Protein AF-A0A1I1WVJ9-F1 (afdb_monomer)

InterPro domains:
  IPR036291 NAD(P)-binding domain superfamily [SSF51735] (2-50)

pLDDT: mean 80.41, std 15.15, range [36.94, 97.38]

Structure (mmCIF, N/CA/C/O backbone):
data_AF-A0A1I1WVJ9-F1
#
_entry.id   AF-A0A1I1WVJ9-F1
#
loop_
_atom_site.group_PDB
_atom_site.id
_atom_site.type_symbol
_atom_site.label_atom_id
_atom_site.label_alt_id
_atom_site.label_comp_id
_atom_site.label_asym_id
_atom_site.label_entity_id
_atom_site.label_seq_id
_atom_site.pdbx_PDB_ins_code
_atom_site.Cartn_x
_atom_site.Cartn_y
_atom_site.Cartn_z
_atom_site.occupancy
_atom_site.B_iso_or_equiv
_atom_site.auth_seq_id
_atom_site.auth_comp_id
_atom_site.auth_asym_id
_atom_site.auth_atom_id
_atom_site.pdbx_PDB_model_num
ATOM 1 N N . MET A 1 1 ? -8.487 -15.669 14.755 1.00 55.91 1 MET A N 1
ATOM 2 C CA . MET A 1 1 ? -7.367 -14.706 14.703 1.00 55.91 1 MET A CA 1
ATOM 3 C C . MET A 1 1 ? -7.972 -13.340 14.445 1.00 55.91 1 MET A C 1
ATOM 5 O O . MET A 1 1 ? -8.755 -13.241 13.510 1.00 55.91 1 MET A O 1
ATOM 9 N N . ASN A 1 2 ? -7.702 -12.341 15.288 1.00 84.62 2 ASN A N 1
ATOM 10 C CA . ASN A 1 2 ? -8.120 -10.968 15.001 1.00 84.62 2 ASN A CA 1
ATOM 11 C C . ASN A 1 2 ? -7.131 -10.388 13.983 1.00 84.62 2 ASN A C 1
ATOM 13 O O . ASN A 1 2 ? -5.928 -10.434 14.230 1.00 84.62 2 ASN A O 1
ATOM 17 N N . LEU A 1 3 ? -7.618 -9.932 12.830 1.00 92.81 3 LEU A N 1
ATOM 18 C CA . LEU A 1 3 ? -6.769 -9.272 11.838 1.00 92.81 3 LEU A CA 1
ATOM 19 C C . LEU A 1 3 ? -6.362 -7.883 12.365 1.00 92.81 3 LEU A C 1
ATOM 21 O O . LEU A 1 3 ? -7.174 -7.244 13.039 1.00 92.81 3 LEU A O 1
ATOM 25 N N . PRO A 1 4 ? -5.133 -7.410 12.098 1.00 95.31 4 PRO A N 1
ATOM 26 C CA . PRO A 1 4 ? -4.586 -6.231 12.771 1.00 95.31 4 PRO A CA 1
ATOM 27 C C . PRO A 1 4 ? -5.330 -4.930 12.439 1.00 95.31 4 PRO A C 1
ATOM 29 O O . PRO A 1 4 ? -5.372 -4.031 13.270 1.00 95.31 4 PRO A O 1
ATOM 32 N N . LEU A 1 5 ? -5.974 -4.847 11.271 1.00 96.75 5 LEU A N 1
ATOM 33 C CA . LEU A 1 5 ? -6.795 -3.705 10.859 1.00 96.75 5 LEU A CA 1
ATOM 34 C C . LEU A 1 5 ? -8.300 -3.999 10.909 1.00 96.75 5 LEU A C 1
ATOM 36 O O . LEU A 1 5 ? -9.096 -3.254 10.336 1.00 96.75 5 LEU A O 1
ATOM 40 N N . ALA A 1 6 ? -8.725 -5.055 11.608 1.00 96.25 6 ALA A N 1
ATOM 41 C CA . ALA A 1 6 ? -10.145 -5.326 11.803 1.00 96.25 6 ALA A CA 1
ATOM 42 C C . ALA A 1 6 ? -10.859 -4.098 12.403 1.00 96.25 6 ALA A C 1
ATOM 44 O O . ALA A 1 6 ? -10.374 -3.475 13.347 1.00 96.25 6 ALA A O 1
ATOM 45 N N . GLY A 1 7 ? -12.004 -3.730 11.821 1.00 95.75 7 GLY A N 1
ATOM 46 C CA . GLY A 1 7 ? -12.793 -2.563 12.239 1.00 95.75 7 GLY A CA 1
ATOM 47 C C . GLY A 1 7 ? -12.275 -1.207 11.745 1.00 95.75 7 GLY A C 1
ATOM 48 O O . GLY A 1 7 ? -12.947 -0.201 11.964 1.00 95.75 7 GLY A O 1
ATOM 49 N N . HIS A 1 8 ? -11.134 -1.159 11.051 1.00 96.88 8 HIS A N 1
ATOM 50 C CA . HIS A 1 8 ? -10.612 0.075 10.465 1.00 96.88 8 HIS A CA 1
ATOM 51 C C . HIS A 1 8 ? -11.172 0.298 9.060 1.00 96.88 8 HIS A C 1
ATOM 53 O O . HIS A 1 8 ? -11.454 -0.651 8.325 1.00 96.88 8 HIS A O 1
ATOM 59 N N . VAL A 1 9 ? -11.311 1.567 8.676 1.00 97.38 9 VAL A N 1
ATOM 60 C CA . VAL A 1 9 ? -11.728 1.978 7.331 1.00 97.38 9 VAL A CA 1
ATOM 61 C C . VAL A 1 9 ? -10.569 2.693 6.648 1.00 97.38 9 VAL A C 1
ATOM 63 O O . VAL A 1 9 ? -9.980 3.600 7.231 1.00 97.38 9 VAL A O 1
ATOM 66 N N . ALA A 1 10 ? -10.271 2.316 5.406 1.00 96.69 10 ALA A N 1
ATOM 67 C CA . ALA A 1 10 ? -9.263 2.971 4.580 1.00 96.69 10 ALA A CA 1
ATOM 68 C C . ALA A 1 10 ? -9.855 3.443 3.248 1.00 96.69 10 ALA A C 1
ATOM 70 O O . ALA A 1 10 ? -10.667 2.750 2.635 1.00 96.69 10 ALA A O 1
ATOM 71 N N . PHE A 1 11 ? -9.421 4.615 2.781 1.00 96.12 11 PHE A N 1
ATOM 72 C CA . PHE A 1 11 ? -9.784 5.161 1.475 1.00 96.12 11 PHE A CA 1
ATOM 73 C C . PHE A 1 11 ? -8.532 5.292 0.605 1.00 96.12 11 PHE A C 1
ATOM 75 O O . PHE A 1 11 ? -7.597 6.003 0.967 1.00 96.12 11 PHE A O 1
ATOM 82 N N . VAL A 1 12 ? -8.510 4.619 -0.545 1.00 93.56 12 VAL A N 1
ATOM 83 C CA . VAL A 1 12 ? -7.355 4.581 -1.449 1.00 93.56 12 VAL A CA 1
ATOM 84 C C . VAL A 1 12 ? -7.692 5.276 -2.764 1.00 93.56 12 VAL A C 1
ATOM 86 O O . VAL A 1 12 ? -8.482 4.790 -3.579 1.00 93.56 12 VAL A O 1
ATOM 89 N N . ALA A 1 13 ? -7.066 6.428 -2.993 1.00 90.62 13 ALA A N 1
ATOM 90 C CA . ALA A 1 13 ? -7.159 7.126 -4.267 1.00 90.62 13 ALA A CA 1
ATOM 91 C C . ALA A 1 13 ? -6.286 6.462 -5.340 1.00 90.62 13 ALA A C 1
ATOM 93 O O . ALA A 1 13 ? -5.171 6.023 -5.067 1.00 90.62 13 ALA A O 1
ATOM 94 N N . GLY A 1 14 ? -6.788 6.400 -6.578 1.00 85.50 14 GLY A N 1
ATOM 95 C CA . GLY A 1 14 ? -6.037 5.847 -7.708 1.00 85.50 14 GLY A CA 1
ATOM 96 C C . GLY A 1 14 ? -5.770 4.345 -7.596 1.00 85.50 14 GLY A C 1
ATOM 97 O O . GLY A 1 14 ? -4.777 3.859 -8.132 1.00 85.50 14 GLY A O 1
ATOM 98 N N . GLY A 1 15 ? -6.629 3.597 -6.904 1.00 82.88 15 GLY A N 1
ATOM 99 C CA . GLY A 1 15 ? -6.346 2.205 -6.575 1.00 82.88 15 GLY A CA 1
ATOM 100 C C . GLY A 1 15 ? -6.705 1.186 -7.650 1.00 82.88 15 GLY A C 1
ATOM 101 O O . GLY A 1 15 ? -6.704 0.009 -7.339 1.00 82.88 15 GLY A O 1
ATOM 102 N N . THR A 1 16 ? -6.983 1.578 -8.897 1.00 79.50 16 THR A N 1
ATOM 103 C CA . THR A 1 16 ? -7.273 0.629 -9.997 1.00 79.50 16 THR A CA 1
ATOM 104 C C . THR A 1 16 ? -6.038 -0.147 -10.472 1.00 79.50 16 THR A C 1
ATOM 106 O O . THR A 1 16 ? -6.157 -1.195 -11.097 1.00 79.50 16 THR A O 1
ATOM 109 N N . ARG A 1 17 ? -4.826 0.368 -10.220 1.00 77.75 17 ARG A N 1
ATOM 110 C CA . ARG A 1 17 ? -3.564 -0.204 -10.721 1.00 77.75 17 ARG A CA 1
ATOM 111 C C . ARG A 1 17 ? -2.360 0.211 -9.879 1.00 77.75 17 ARG A C 1
ATOM 113 O O . ARG A 1 17 ? -2.476 1.068 -9.003 1.00 77.75 17 ARG A O 1
ATOM 120 N N . GLY A 1 18 ? -1.195 -0.353 -10.209 1.00 83.00 18 GLY A N 1
ATOM 121 C CA . GLY A 1 18 ? 0.096 0.034 -9.631 1.00 83.00 18 GLY A CA 1
ATOM 122 C C . GLY A 1 18 ? 0.078 0.033 -8.102 1.00 83.00 18 GLY A C 1
ATOM 123 O O . GLY A 1 18 ? -0.655 -0.751 -7.497 1.00 83.00 18 GLY A O 1
ATOM 124 N N . GLY A 1 19 ? 0.849 0.935 -7.487 1.00 83.69 19 GLY A N 1
ATOM 125 C CA . GLY A 1 19 ? 0.963 1.053 -6.027 1.00 83.69 19 GLY A CA 1
ATOM 126 C C . GLY A 1 19 ? -0.382 1.189 -5.307 1.00 83.69 19 GLY A C 1
ATOM 127 O O . GLY A 1 19 ? -0.609 0.493 -4.325 1.00 83.69 19 GLY A O 1
ATOM 128 N N . GLY A 1 20 ? -1.320 1.986 -5.835 1.00 88.19 20 GLY A N 1
ATOM 129 C CA . GLY A 1 20 ? -2.647 2.155 -5.229 1.00 88.19 20 GLY A CA 1
ATOM 130 C C . GLY A 1 20 ? -3.430 0.841 -5.124 1.00 88.19 20 GLY A C 1
ATOM 131 O O . GLY A 1 20 ? -4.025 0.555 -4.088 1.00 88.19 20 GLY A O 1
ATOM 132 N N . ARG A 1 21 ? -3.383 -0.002 -6.164 1.00 87.88 21 ARG A N 1
ATOM 133 C CA . ARG A 1 21 ? -3.998 -1.341 -6.135 1.00 87.88 21 ARG A CA 1
ATOM 134 C C . ARG A 1 21 ? -3.350 -2.240 -5.086 1.00 87.88 21 ARG A C 1
ATOM 136 O O . ARG A 1 21 ? -4.052 -2.930 -4.351 1.00 87.88 21 ARG A O 1
ATOM 143 N N . GLY A 1 22 ? -2.021 -2.219 -5.008 1.00 88.62 22 GLY A N 1
ATOM 144 C CA . GLY A 1 22 ? -1.269 -2.987 -4.016 1.00 88.62 22 GLY A CA 1
ATOM 145 C C . GLY A 1 22 ? -1.597 -2.583 -2.579 1.00 88.62 22 GLY A C 1
ATOM 146 O O . GLY A 1 22 ? -1.894 -3.444 -1.757 1.00 88.62 22 GLY A O 1
ATOM 147 N N . ILE A 1 23 ? -1.659 -1.277 -2.309 1.00 92.88 23 ILE A N 1
ATOM 148 C CA . ILE A 1 23 ? -2.060 -0.717 -1.012 1.00 92.88 23 ILE A CA 1
ATOM 149 C C . ILE A 1 23 ? -3.475 -1.157 -0.634 1.00 92.88 23 ILE A C 1
ATOM 151 O O . ILE A 1 23 ? -3.678 -1.685 0.456 1.00 92.88 23 ILE A O 1
ATOM 155 N N . ALA A 1 24 ? -4.446 -0.995 -1.539 1.00 91.50 24 ALA A N 1
ATOM 156 C CA . ALA A 1 24 ? -5.827 -1.404 -1.285 1.00 91.50 24 ALA A CA 1
ATOM 157 C C . ALA A 1 24 ? -5.939 -2.905 -0.966 1.00 91.50 24 ALA A C 1
ATOM 159 O O . ALA A 1 24 ? -6.656 -3.292 -0.043 1.00 91.50 24 ALA A O 1
ATOM 160 N N . THR A 1 25 ? -5.191 -3.735 -1.697 1.00 90.75 25 THR A N 1
ATOM 161 C CA . THR A 1 25 ? -5.190 -5.192 -1.515 1.00 90.75 25 THR A CA 1
ATOM 162 C C . THR A 1 25 ? -4.620 -5.591 -0.154 1.00 90.75 25 THR A C 1
ATOM 164 O O . THR A 1 25 ? -5.247 -6.362 0.568 1.00 90.75 25 THR A O 1
ATOM 167 N N . GLU A 1 26 ? -3.450 -5.069 0.223 1.00 94.50 26 GLU A N 1
ATOM 168 C CA . GLU A 1 26 ? -2.795 -5.454 1.481 1.00 94.50 26 GLU A CA 1
ATOM 169 C C . GLU A 1 26 ? -3.541 -4.909 2.710 1.00 94.50 26 GLU A C 1
ATOM 171 O O . GLU A 1 26 ? -3.674 -5.625 3.701 1.00 94.50 26 GLU A O 1
ATOM 176 N N . LEU A 1 27 ? -4.124 -3.705 2.637 1.00 94.94 27 LEU A N 1
ATOM 177 C CA . LEU A 1 27 ? -5.004 -3.182 3.693 1.00 94.94 27 LEU A CA 1
ATOM 178 C C . LEU A 1 27 ? -6.229 -4.083 3.915 1.00 94.94 27 LEU A C 1
ATOM 180 O O . LEU A 1 27 ? -6.580 -4.381 5.058 1.00 94.94 27 LEU A O 1
ATOM 184 N N . GLY A 1 28 ? -6.857 -4.551 2.830 1.00 92.56 28 GLY A N 1
ATOM 185 C CA . GLY A 1 28 ? -7.972 -5.496 2.899 1.00 92.56 28 GLY A CA 1
ATOM 186 C C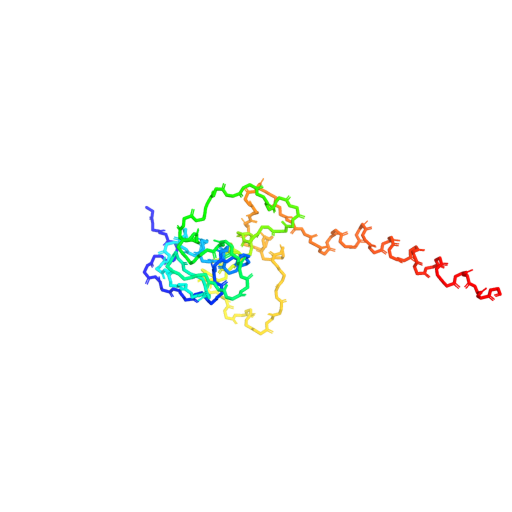 . GLY A 1 28 ? -7.550 -6.852 3.469 1.00 92.56 28 GLY A C 1
ATOM 187 O O . GLY A 1 28 ? -8.226 -7.390 4.345 1.00 92.56 28 GLY A O 1
ATOM 188 N N . ALA A 1 29 ? -6.393 -7.374 3.048 1.00 92.25 29 ALA A N 1
ATOM 189 C CA . ALA A 1 29 ? -5.823 -8.612 3.587 1.00 92.25 29 ALA A CA 1
ATOM 190 C C . ALA A 1 29 ? -5.508 -8.508 5.092 1.00 92.25 29 ALA A C 1
ATOM 192 O O . ALA A 1 29 ? -5.671 -9.478 5.832 1.00 92.25 29 ALA A O 1
ATOM 193 N N . ALA A 1 30 ? -5.121 -7.320 5.558 1.00 94.81 30 ALA A N 1
ATOM 194 C CA . ALA A 1 30 ? -4.913 -7.001 6.966 1.00 94.81 30 ALA A CA 1
ATOM 195 C C . ALA A 1 30 ? -6.219 -6.748 7.750 1.00 94.81 30 ALA A C 1
ATOM 197 O O . ALA A 1 30 ? -6.160 -6.506 8.955 1.00 94.81 30 ALA A O 1
ATOM 198 N N . GLY A 1 31 ? -7.390 -6.838 7.108 1.00 94.69 31 GLY A N 1
ATOM 199 C CA . GLY A 1 31 ? -8.709 -6.807 7.747 1.00 94.69 31 GLY A CA 1
ATOM 200 C C . GLY A 1 31 ? -9.445 -5.467 7.709 1.00 94.69 31 GLY A C 1
ATOM 201 O O . GLY A 1 31 ? -10.514 -5.363 8.312 1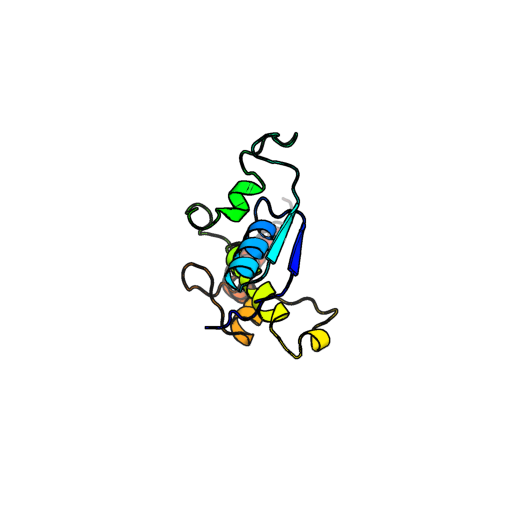.00 94.69 31 GLY A O 1
ATOM 202 N N . ALA A 1 32 ? -8.913 -4.455 7.019 1.00 96.38 32 ALA A N 1
ATOM 203 C CA . ALA A 1 32 ? -9.589 -3.169 6.881 1.00 96.38 32 ALA A CA 1
ATOM 204 C C . ALA A 1 32 ? -10.799 -3.257 5.932 1.00 96.38 32 ALA A C 1
ATOM 206 O O . ALA A 1 32 ? -10.791 -3.987 4.941 1.00 96.38 32 ALA A O 1
ATOM 207 N N . THR A 1 33 ? -11.821 -2.436 6.180 1.00 96.25 33 THR A N 1
ATOM 208 C CA . THR A 1 33 ? -12.831 -2.097 5.167 1.00 96.25 33 THR A CA 1
ATOM 209 C C . THR A 1 33 ? -12.239 -1.055 4.225 1.00 96.25 33 THR A C 1
ATOM 211 O O . THR A 1 33 ? -11.930 0.059 4.647 1.00 96.25 33 THR A O 1
ATOM 214 N N . VAL A 1 34 ? -12.070 -1.402 2.951 1.00 93.88 34 VAL A N 1
ATOM 215 C CA . VAL A 1 34 ? -11.366 -0.551 1.982 1.00 93.88 34 VAL A CA 1
ATOM 216 C C . VAL A 1 34 ? -12.332 0.018 0.948 1.00 93.88 34 VAL A C 1
ATOM 218 O O . VAL A 1 34 ? -13.058 -0.718 0.285 1.00 93.88 34 VAL A O 1
ATOM 221 N N . TYR A 1 35 ? -12.286 1.336 0.770 1.00 93.69 35 TYR A N 1
ATOM 222 C CA . TYR A 1 35 ? -12.914 2.051 -0.336 1.00 93.69 35 TYR A CA 1
ATOM 223 C C . TYR A 1 35 ? -11.841 2.508 -1.314 1.00 93.69 35 TYR A C 1
ATOM 225 O O . TYR A 1 35 ? -10.794 3.014 -0.910 1.00 93.69 35 TYR A O 1
ATOM 233 N N . VAL A 1 36 ? -12.102 2.363 -2.608 1.00 89.56 36 VAL A N 1
ATOM 234 C CA . VAL A 1 36 ? -11.141 2.717 -3.651 1.00 89.56 36 VAL A CA 1
ATOM 235 C C . VAL A 1 36 ? -11.815 3.634 -4.662 1.00 89.56 36 VAL A C 1
ATOM 237 O O . VAL A 1 36 ? -12.982 3.443 -4.997 1.00 89.56 36 VAL A O 1
ATOM 240 N N . THR A 1 37 ? -11.081 4.620 -5.171 1.00 86.69 37 THR A N 1
ATOM 241 C CA . THR A 1 37 ? -11.531 5.450 -6.297 1.00 86.69 37 THR A CA 1
ATOM 242 C C . THR A 1 37 ? -10.580 5.358 -7.487 1.00 86.69 37 THR A C 1
ATOM 244 O O . THR A 1 37 ? -9.376 5.115 -7.345 1.00 86.69 37 THR A O 1
ATOM 247 N N . GLY A 1 38 ? -11.133 5.552 -8.681 1.00 83.31 38 GLY A N 1
ATOM 248 C CA . GLY A 1 38 ? -10.448 5.449 -9.959 1.00 83.31 38 GLY A CA 1
ATOM 249 C C . GLY 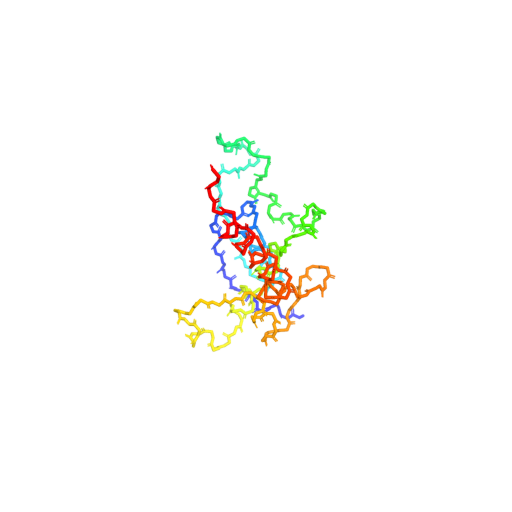A 1 38 ? -11.249 6.088 -11.088 1.00 83.31 38 GLY A C 1
ATOM 250 O O . GLY A 1 38 ? -12.350 6.585 -10.884 1.00 83.31 38 GLY A O 1
ATOM 251 N N . ARG A 1 39 ? -10.676 6.074 -12.295 1.00 80.75 39 ARG A N 1
ATOM 252 C CA . ARG A 1 39 ? -11.308 6.621 -13.513 1.00 80.75 39 ARG A CA 1
ATOM 253 C C . ARG A 1 39 ? -11.928 5.557 -14.420 1.00 80.75 39 ARG A C 1
ATOM 255 O O . ARG A 1 39 ? -12.497 5.908 -15.445 1.00 80.75 39 ARG A O 1
ATOM 262 N N . SER A 1 40 ? -11.775 4.288 -14.059 1.00 74.12 40 SER A N 1
ATOM 263 C CA . SER A 1 40 ? -12.287 3.152 -14.818 1.00 74.12 40 SER A CA 1
ATOM 264 C C . SER A 1 40 ? -13.097 2.255 -13.893 1.00 74.12 40 SER A C 1
ATOM 266 O O . SER A 1 40 ? -12.656 1.940 -12.786 1.00 74.12 40 SER A O 1
ATOM 268 N N . THR A 1 41 ? -14.249 1.820 -14.378 1.00 78.00 41 THR A N 1
ATOM 269 C CA . THR A 1 41 ? -15.100 0.783 -13.789 1.00 78.00 41 THR A CA 1
ATOM 270 C C . THR A 1 41 ? -15.441 -0.238 -14.871 1.00 78.00 41 THR A C 1
ATOM 272 O O . THR A 1 41 ? -15.198 -0.002 -16.057 1.00 78.00 41 THR A O 1
ATOM 275 N N . ARG A 1 42 ? -16.065 -1.358 -14.502 1.00 73.75 42 ARG A N 1
ATOM 276 C CA . ARG A 1 42 ? -16.589 -2.325 -15.489 1.00 73.75 42 ARG A CA 1
ATOM 277 C C . ARG A 1 42 ? -1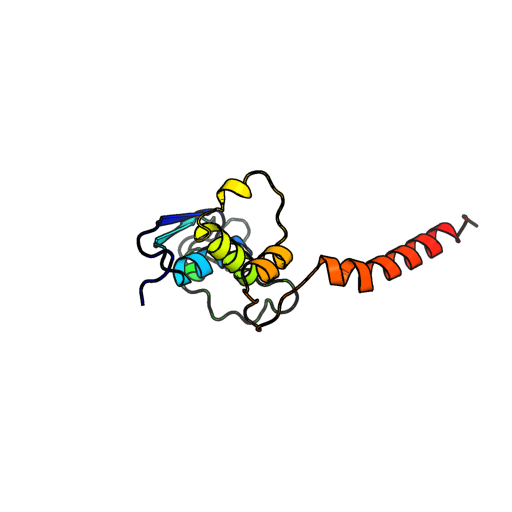7.609 -1.724 -16.458 1.00 73.75 42 ARG A C 1
ATOM 279 O O . ARG A 1 42 ? -17.731 -2.194 -17.585 1.00 73.75 42 ARG A O 1
ATOM 286 N N . ALA A 1 43 ? -18.337 -0.696 -16.025 1.00 74.94 43 ALA A N 1
ATOM 287 C CA . ALA A 1 43 ? -19.365 -0.035 -16.825 1.00 74.94 43 ALA A CA 1
ATOM 288 C C . ALA A 1 43 ? -18.822 1.116 -17.689 1.00 74.94 43 ALA A C 1
ATOM 290 O O . ALA A 1 43 ? -19.449 1.474 -18.684 1.00 74.94 43 ALA A O 1
ATOM 291 N N . ALA A 1 44 ? -17.680 1.705 -17.323 1.00 70.00 44 ALA A N 1
ATOM 292 C CA . ALA A 1 44 ? -17.106 2.849 -18.020 1.00 70.00 44 ALA A CA 1
ATOM 293 C C . ALA A 1 44 ? -15.574 2.801 -17.995 1.00 70.00 44 ALA A C 1
ATOM 295 O O . ALA A 1 44 ? -14.945 2.883 -16.938 1.00 70.00 44 ALA A O 1
ATOM 296 N N . LYS A 1 45 ? -14.966 2.711 -19.180 1.00 67.12 45 LYS A N 1
ATOM 297 C CA . LYS A 1 45 ? -13.517 2.847 -19.346 1.00 67.12 45 LYS A CA 1
ATOM 298 C C . LYS A 1 45 ? -13.108 4.315 -19.233 1.00 67.12 45 LYS A C 1
ATOM 300 O O . LYS A 1 45 ? -13.825 5.189 -19.708 1.00 67.12 45 LYS A O 1
ATOM 305 N N . SER A 1 46 ? -11.931 4.581 -18.666 1.00 65.31 46 SER A N 1
ATOM 306 C CA . SER A 1 46 ? -11.349 5.927 -18.727 1.00 65.31 46 SER A CA 1
ATOM 307 C C . SER A 1 46 ? -10.966 6.306 -20.161 1.00 65.31 46 SER A C 1
ATOM 309 O O . SER A 1 46 ? -10.554 5.432 -20.925 1.00 65.31 46 SER A O 1
ATOM 311 N N . ASP A 1 47 ? -10.914 7.607 -20.452 1.00 69.25 47 ASP A N 1
ATOM 312 C CA . ASP A 1 47 ? -10.426 8.183 -21.722 1.00 69.25 47 ASP A CA 1
ATOM 313 C C . ASP A 1 47 ? -8.989 7.772 -22.105 1.00 69.25 47 ASP A C 1
ATOM 315 O O . ASP A 1 47 ? -8.532 8.024 -23.215 1.00 69.25 47 ASP A O 1
ATOM 319 N N . LEU A 1 48 ? -8.251 7.138 -21.187 1.00 62.56 48 LEU A N 1
ATOM 320 C CA . LEU A 1 48 ? -6.914 6.592 -21.430 1.00 62.56 48 LEU A CA 1
ATOM 321 C C . LEU A 1 48 ? -6.922 5.165 -22.015 1.00 62.56 48 LEU A C 1
ATOM 323 O O . LEU A 1 48 ? -5.845 4.579 -22.128 1.00 62.56 48 LEU A O 1
ATOM 327 N N . ASP A 1 49 ? -8.106 4.612 -22.311 1.00 64.81 49 ASP A N 1
ATOM 328 C CA . ASP A 1 49 ? -8.370 3.264 -22.853 1.00 64.81 49 ASP A CA 1
ATOM 329 C C . ASP A 1 49 ? -7.507 2.167 -22.214 1.00 64.81 49 ASP A C 1
ATOM 331 O O . ASP A 1 49 ? -6.776 1.416 -22.861 1.00 64.81 49 ASP A O 1
ATOM 335 N N . ARG A 1 50 ? -7.549 2.117 -20.881 1.00 67.75 50 ARG A N 1
ATOM 336 C CA . ARG A 1 50 ? -6.854 1.096 -20.093 1.00 67.75 50 ARG A CA 1
ATOM 337 C C . ARG A 1 50 ? -7.835 0.013 -19.652 1.00 67.75 50 ARG A C 1
ATOM 339 O O . ARG A 1 50 ? -8.951 0.363 -19.261 1.00 67.75 50 ARG A O 1
ATOM 346 N N . PRO A 1 51 ? -7.445 -1.272 -19.732 1.00 68.94 51 PRO A N 1
ATOM 347 C CA . PRO A 1 51 ? -8.352 -2.383 -19.475 1.00 68.94 51 PRO A CA 1
ATOM 348 C C . PRO A 1 51 ? -8.702 -2.566 -17.993 1.00 68.94 51 PRO A C 1
ATOM 350 O O . PRO A 1 51 ? -9.749 -3.136 -17.714 1.00 68.94 51 PRO A O 1
ATOM 353 N N . GLU A 1 52 ? -7.867 -2.099 -17.058 1.00 76.25 52 GLU A N 1
ATOM 354 C CA . GLU A 1 52 ? -8.054 -2.334 -15.622 1.00 76.25 52 GLU A CA 1
ATOM 355 C C . GLU A 1 52 ? -9.126 -1.428 -14.993 1.00 76.25 52 GLU A C 1
ATOM 357 O O . GLU A 1 52 ? -9.207 -0.224 -15.267 1.00 76.25 52 GLU A O 1
ATOM 362 N N . THR A 1 53 ? -9.905 -2.004 -14.079 1.00 76.44 53 THR A N 1
ATOM 363 C CA . THR A 1 53 ? -11.065 -1.388 -13.426 1.00 76.44 53 THR A CA 1
ATOM 364 C C . THR A 1 53 ? -10.924 -1.347 -11.903 1.00 76.44 53 THR A C 1
ATOM 366 O O . THR A 1 53 ? -10.023 -1.950 -11.319 1.00 76.44 53 THR A O 1
ATOM 369 N N . ILE A 1 54 ? -11.802 -0.595 -11.235 1.00 75.19 54 ILE A N 1
ATOM 370 C CA . ILE A 1 54 ? -11.830 -0.537 -9.768 1.00 75.19 54 ILE A CA 1
ATOM 371 C C . ILE A 1 54 ? -12.216 -1.883 -9.151 1.00 75.19 54 ILE A C 1
ATOM 373 O O . ILE A 1 54 ? -11.713 -2.254 -8.093 1.00 75.19 54 ILE A O 1
ATOM 377 N N . GLU A 1 55 ? -13.062 -2.639 -9.841 1.00 81.50 55 GLU A N 1
ATOM 378 C CA . GLU A 1 55 ? -13.491 -3.967 -9.433 1.00 81.50 55 GLU A CA 1
ATOM 379 C C . GLU A 1 55 ? -12.348 -4.987 -9.537 1.00 81.50 55 GLU A C 1
ATOM 381 O O . GLU A 1 55 ? -12.210 -5.834 -8.657 1.00 81.50 55 GLU A O 1
ATOM 386 N N . ASP A 1 56 ? -11.464 -4.859 -10.534 1.00 73.69 56 ASP A N 1
ATOM 387 C CA . ASP A 1 56 ? -10.301 -5.749 -10.677 1.00 73.69 56 ASP A CA 1
ATOM 388 C C . ASP A 1 56 ? -9.336 -5.643 -9.489 1.00 73.69 56 ASP A C 1
ATOM 390 O O . ASP A 1 56 ? -8.650 -6.609 -9.162 1.00 73.69 56 ASP A O 1
ATOM 394 N N . THR A 1 57 ? -9.295 -4.496 -8.804 1.00 74.06 57 THR A N 1
ATOM 395 C CA . THR A 1 57 ? -8.524 -4.324 -7.565 1.00 74.06 57 THR A CA 1
ATOM 396 C C . THR A 1 57 ? -9.082 -5.150 -6.416 1.00 74.06 57 THR A C 1
ATOM 398 O O . THR A 1 57 ? -8.304 -5.743 -5.673 1.00 74.06 57 THR A O 1
ATOM 401 N N . ALA A 1 58 ? -10.408 -5.237 -6.281 1.00 67.38 58 ALA A N 1
ATOM 402 C CA . ALA A 1 58 ? -11.034 -6.085 -5.265 1.00 67.38 58 ALA A CA 1
ATOM 403 C C . ALA A 1 58 ? -10.751 -7.579 -5.512 1.00 67.38 58 ALA A C 1
ATOM 405 O O . ALA A 1 58 ? -10.748 -8.382 -4.582 1.00 67.38 58 ALA A O 1
ATOM 406 N N . GLU A 1 59 ? -10.471 -7.942 -6.763 1.00 68.81 59 GLU A N 1
ATOM 407 C CA . GLU A 1 59 ? -10.179 -9.307 -7.203 1.00 68.81 59 GLU A CA 1
ATOM 408 C C . GLU A 1 59 ? -8.661 -9.569 -7.363 1.00 68.81 59 GLU A C 1
ATOM 410 O O . GLU A 1 59 ? -8.240 -10.665 -7.754 1.00 68.81 59 GLU A O 1
ATOM 415 N N . TYR A 1 60 ? -7.809 -8.585 -7.041 1.00 64.75 60 TYR A N 1
ATOM 416 C CA . TYR A 1 60 ? -6.382 -8.605 -7.358 1.00 64.75 60 TYR A CA 1
ATOM 417 C C . TYR A 1 60 ? -5.560 -9.526 -6.443 1.00 64.75 60 TYR A C 1
ATOM 419 O O . TYR A 1 60 ? -5.082 -9.149 -5.376 1.00 64.75 60 TYR A O 1
ATOM 427 N N . GLY A 1 61 ? -5.282 -10.735 -6.927 1.00 54.31 61 GLY A N 1
ATOM 428 C CA . GLY A 1 61 ? -4.372 -11.684 -6.269 1.00 54.31 61 GLY A CA 1
ATOM 429 C C . GLY A 1 61 ? -3.708 -12.696 -7.205 1.00 54.31 61 GLY A C 1
ATOM 430 O O . GLY A 1 61 ? -3.079 -13.631 -6.721 1.00 54.31 61 GLY A O 1
ATOM 431 N N . LYS A 1 62 ? -3.859 -12.548 -8.531 1.00 48.91 62 LYS A N 1
ATOM 432 C CA . LYS A 1 62 ? -3.539 -13.607 -9.511 1.00 48.91 62 LYS A CA 1
ATOM 433 C C . LYS A 1 62 ? -2.736 -13.162 -10.740 1.00 48.91 62 LYS A C 1
ATOM 435 O O . LYS A 1 62 ? -2.616 -13.944 -11.673 1.00 48.91 62 LYS A O 1
ATOM 440 N N . ASP A 1 63 ? -2.216 -11.937 -10.774 1.00 49.47 63 ASP A N 1
ATOM 441 C CA . ASP A 1 63 ? -1.520 -11.404 -11.955 1.00 49.47 63 ASP A CA 1
ATOM 442 C C . ASP A 1 63 ? -0.005 -11.717 -11.919 1.00 49.47 63 ASP A C 1
ATOM 444 O O . ASP A 1 63 ? 0.686 -11.220 -11.022 1.00 49.47 63 ASP A O 1
ATOM 448 N N . PRO A 1 64 ? 0.523 -12.534 -12.855 1.00 48.91 64 PRO A N 1
ATOM 449 C CA . PRO A 1 64 ? 1.933 -12.917 -12.908 1.00 48.91 64 PRO A CA 1
ATOM 450 C C . PRO A 1 64 ? 2.851 -11.888 -13.603 1.00 48.91 64 PRO A C 1
ATOM 452 O O . PRO A 1 64 ? 4.063 -12.093 -13.636 1.00 48.91 64 PRO A O 1
ATOM 455 N N . HIS A 1 65 ? 2.337 -10.787 -14.164 1.00 47.31 65 HIS A N 1
ATOM 456 C CA . HIS A 1 65 ? 3.095 -9.932 -15.096 1.00 47.31 65 HIS A CA 1
ATOM 457 C C . HIS A 1 65 ? 3.923 -8.787 -14.470 1.00 47.31 65 HIS A C 1
ATOM 459 O O . HIS A 1 65 ? 4.294 -7.852 -15.176 1.00 47.31 65 HIS A O 1
ATOM 465 N N . PHE A 1 66 ? 4.265 -8.837 -13.177 1.00 49.94 66 PHE A N 1
ATOM 466 C CA . PHE A 1 66 ? 4.943 -7.723 -12.476 1.00 49.94 66 PHE A CA 1
ATOM 467 C C . PHE A 1 66 ? 6.295 -8.069 -11.810 1.00 49.94 66 PHE A C 1
ATOM 469 O O . PHE A 1 66 ? 6.756 -7.343 -10.939 1.00 49.94 66 PHE A O 1
ATOM 476 N N . 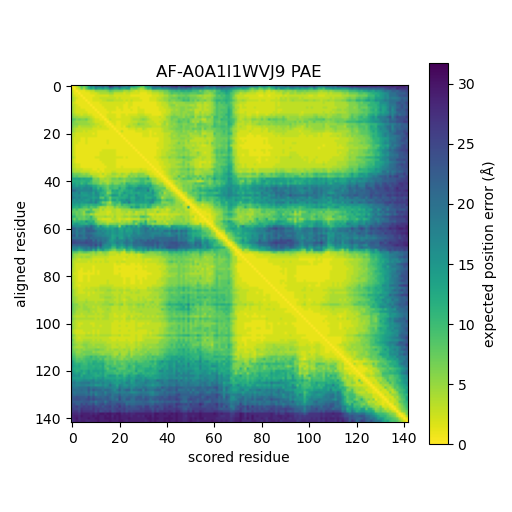ALA A 1 67 ? 6.955 -9.153 -12.226 1.00 38.19 67 ALA A N 1
ATOM 477 C CA . ALA A 1 67 ? 8.063 -9.798 -11.503 1.00 38.19 67 ALA A CA 1
ATOM 478 C C . ALA A 1 67 ? 9.466 -9.128 -11.557 1.00 38.19 67 ALA A C 1
ATOM 480 O O . ALA A 1 67 ? 10.442 -9.763 -11.165 1.00 38.19 67 ALA A O 1
ATOM 481 N N . HIS A 1 68 ? 9.623 -7.888 -12.045 1.00 36.94 68 HIS A N 1
ATOM 482 C CA . HIS A 1 68 ? 10.963 -7.280 -12.240 1.00 36.94 68 HIS A CA 1
ATOM 483 C C . HIS A 1 68 ? 11.162 -5.862 -11.665 1.00 36.94 68 HIS A C 1
ATOM 485 O O . HIS A 1 68 ? 12.246 -5.298 -11.777 1.00 36.94 68 HIS A O 1
ATOM 491 N N . SER A 1 69 ? 10.152 -5.301 -11.003 1.00 48.22 69 SER A N 1
ATOM 492 C CA . SER A 1 69 ? 10.250 -4.120 -10.129 1.00 48.22 69 SER A CA 1
ATOM 493 C C . SER A 1 69 ? 9.648 -4.506 -8.774 1.00 48.22 69 SER A C 1
ATOM 495 O O . SER A 1 69 ? 8.997 -5.550 -8.714 1.00 48.22 69 SER A O 1
ATOM 497 N N . GLU A 1 70 ? 9.849 -3.727 -7.700 1.00 64.06 70 GLU A N 1
ATOM 498 C CA . GLU A 1 70 ? 9.133 -4.008 -6.442 1.00 64.06 70 GLU A CA 1
ATOM 499 C C . GLU A 1 70 ? 7.641 -4.166 -6.758 1.00 64.06 70 GLU A C 1
ATOM 501 O O . GLU A 1 70 ? 7.068 -3.365 -7.515 1.00 64.06 70 GLU A O 1
ATOM 506 N N . THR A 1 71 ? 7.004 -5.233 -6.270 1.00 78.50 71 THR A N 1
ATOM 507 C CA . THR A 1 71 ? 5.597 -5.393 -6.610 1.00 78.50 71 THR A CA 1
ATOM 508 C C . THR A 1 71 ? 4.794 -4.326 -5.869 1.00 78.50 71 THR A C 1
ATOM 510 O O . THR A 1 71 ? 5.131 -3.940 -4.745 1.00 78.50 71 THR A O 1
ATOM 513 N N . PRO A 1 72 ? 3.654 -3.882 -6.419 1.00 83.81 72 PRO A N 1
ATOM 514 C CA . PRO A 1 72 ? 2.745 -3.024 -5.673 1.00 83.81 72 PRO A CA 1
ATOM 515 C C . PRO A 1 72 ? 2.348 -3.564 -4.292 1.00 83.81 72 PRO A C 1
ATOM 517 O O . PRO A 1 72 ? 1.988 -2.787 -3.410 1.00 83.81 72 PRO A O 1
ATOM 520 N N . ALA A 1 73 ? 2.390 -4.884 -4.093 1.00 85.00 73 ALA A N 1
ATOM 521 C CA . ALA A 1 73 ? 2.099 -5.485 -2.800 1.00 85.00 73 ALA A CA 1
ATOM 522 C C . ALA A 1 73 ? 3.205 -5.212 -1.772 1.00 85.00 73 ALA A C 1
ATOM 524 O O . ALA A 1 73 ? 2.883 -5.024 -0.607 1.00 85.00 73 ALA A O 1
ATOM 525 N N . PHE A 1 74 ? 4.475 -5.112 -2.177 1.00 90.06 74 PHE A N 1
ATOM 526 C CA . PHE A 1 74 ? 5.563 -4.732 -1.271 1.00 90.06 74 PHE A CA 1
ATOM 527 C C . PHE A 1 74 ? 5.318 -3.352 -0.648 1.00 90.06 74 PHE A C 1
ATOM 529 O O . PHE A 1 74 ? 5.358 -3.199 0.572 1.00 90.06 74 PHE A O 1
ATOM 536 N N . LEU A 1 75 ? 4.919 -2.379 -1.475 1.00 90.44 75 LEU A N 1
ATOM 537 C CA . LEU A 1 75 ? 4.464 -1.064 -1.013 1.00 90.44 75 LEU A CA 1
ATOM 538 C C . LEU A 1 75 ? 3.231 -1.160 -0.108 1.00 90.44 75 LEU A C 1
ATOM 540 O O . LEU A 1 75 ? 3.168 -0.508 0.932 1.00 90.44 75 LEU A O 1
ATOM 544 N N . GLY A 1 76 ? 2.244 -1.980 -0.480 1.00 92.62 76 GLY A N 1
ATOM 545 C CA . GLY A 1 76 ? 1.048 -2.179 0.335 1.00 92.62 76 GLY A CA 1
ATOM 546 C C . GLY A 1 76 ? 1.355 -2.736 1.727 1.00 92.62 76 GLY A C 1
ATOM 547 O O . GLY A 1 76 ? 0.777 -2.274 2.709 1.00 92.62 76 GLY A O 1
ATOM 548 N N . ARG A 1 77 ? 2.311 -3.664 1.836 1.00 95.38 77 ARG A N 1
ATOM 549 C CA . ARG A 1 77 ? 2.770 -4.214 3.118 1.00 95.38 77 ARG A CA 1
ATOM 550 C C . ARG A 1 77 ? 3.459 -3.167 3.983 1.00 95.38 77 ARG A C 1
ATOM 552 O O . ARG A 1 77 ? 3.212 -3.146 5.183 1.00 95.38 77 ARG A O 1
ATOM 559 N N . ALA A 1 78 ? 4.238 -2.266 3.386 1.00 95.69 78 ALA A N 1
ATOM 560 C CA . ALA A 1 78 ? 4.816 -1.136 4.110 1.00 95.69 78 ALA A CA 1
ATOM 561 C C . ALA A 1 78 ? 3.732 -0.216 4.693 1.00 95.69 78 ALA A C 1
ATOM 563 O O . ALA A 1 78 ? 3.831 0.210 5.842 1.00 95.69 78 ALA A O 1
ATOM 564 N N . VAL A 1 79 ? 2.657 0.043 3.936 1.00 96.62 79 VAL A N 1
ATOM 565 C CA . VAL A 1 79 ? 1.508 0.813 4.440 1.00 96.62 79 VAL A CA 1
ATOM 566 C C . VAL A 1 79 ? 0.809 0.086 5.587 1.00 96.62 79 VAL A C 1
ATOM 568 O O . VAL A 1 79 ? 0.486 0.725 6.583 1.00 96.62 79 VAL A O 1
ATOM 571 N N . VAL A 1 80 ? 0.600 -1.231 5.485 1.00 97.19 80 VAL A N 1
ATOM 572 C CA . VAL A 1 80 ? 0.036 -2.026 6.590 1.00 97.19 80 VAL A CA 1
ATOM 573 C C . VAL A 1 80 ? 0.931 -1.944 7.824 1.00 97.19 80 VAL A C 1
ATOM 575 O O . VAL A 1 80 ? 0.416 -1.676 8.904 1.00 97.19 80 VAL A O 1
ATOM 578 N N . ALA A 1 81 ? 2.246 -2.113 7.666 1.00 97.38 81 ALA A N 1
ATOM 579 C CA . ALA A 1 81 ? 3.202 -2.042 8.767 1.00 97.38 81 ALA A CA 1
ATOM 580 C C . ALA A 1 81 ? 3.093 -0.706 9.515 1.00 97.38 81 ALA A C 1
ATOM 582 O O . ALA A 1 81 ? 2.842 -0.705 10.719 1.00 97.38 81 ALA A O 1
ATOM 583 N N . LEU A 1 82 ? 3.147 0.415 8.787 1.00 97.25 82 LEU A N 1
ATOM 584 C CA . LEU A 1 82 ? 2.966 1.753 9.358 1.00 97.25 82 LEU A CA 1
ATOM 585 C C . LEU A 1 82 ? 1.582 1.932 9.997 1.00 97.25 82 LEU A C 1
ATOM 587 O O . LEU A 1 82 ? 1.477 2.483 11.085 1.00 97.25 82 LEU A O 1
ATOM 591 N N . ALA A 1 83 ? 0.511 1.454 9.357 1.00 96.75 83 ALA A N 1
ATOM 592 C CA . ALA A 1 83 ? -0.850 1.579 9.884 1.00 96.75 83 ALA A CA 1
ATOM 593 C C . ALA A 1 83 ? -1.066 0.805 11.196 1.00 96.75 83 ALA A C 1
ATOM 595 O O . ALA A 1 83 ? -1.987 1.117 11.947 1.00 96.75 83 ALA A O 1
ATOM 596 N N . THR A 1 84 ? -0.237 -0.206 11.457 1.00 96.25 84 THR A N 1
ATOM 597 C CA . THR A 1 84 ? -0.290 -1.032 12.670 1.00 96.25 84 THR A CA 1
ATOM 598 C C . THR A 1 84 ? 0.779 -0.678 13.701 1.00 96.25 84 THR A C 1
ATOM 600 O O . THR A 1 84 ? 0.793 -1.270 14.779 1.00 96.25 84 THR A O 1
ATOM 603 N N . ASP A 1 85 ? 1.668 0.266 13.387 1.00 97.06 85 ASP A N 1
ATOM 604 C CA . ASP A 1 85 ? 2.735 0.694 14.282 1.00 97.06 85 ASP A CA 1
ATOM 605 C C . ASP A 1 85 ? 2.175 1.631 15.374 1.00 97.06 85 ASP A C 1
ATOM 607 O O . ASP A 1 85 ? 1.675 2.717 15.053 1.00 97.06 85 ASP A O 1
ATOM 611 N N . PRO A 1 86 ? 2.251 1.251 16.667 1.00 95.94 86 PRO A N 1
ATOM 612 C CA . PRO A 1 86 ? 1.773 2.094 17.762 1.00 95.94 86 PRO A CA 1
ATOM 613 C C . PRO A 1 86 ? 2.519 3.433 17.865 1.00 95.94 86 PRO A C 1
ATOM 615 O O . PRO A 1 86 ? 1.944 4.405 18.354 1.00 95.94 86 PRO A O 1
ATOM 618 N N . ASP A 1 87 ? 3.754 3.502 17.362 1.00 95.88 87 ASP A N 1
ATOM 619 C CA . ASP A 1 87 ? 4.617 4.680 17.404 1.00 95.88 87 ASP A CA 1
ATOM 620 C C . ASP A 1 87 ? 4.762 5.351 16.027 1.00 95.88 87 ASP A C 1
ATOM 622 O O . ASP A 1 87 ? 5.648 6.192 15.833 1.00 95.88 87 ASP A O 1
ATOM 626 N N . VAL A 1 88 ? 3.855 5.066 15.078 1.00 96.69 88 VAL A N 1
ATOM 627 C CA . VAL A 1 88 ? 3.903 5.590 13.696 1.00 96.69 88 VAL A CA 1
ATOM 628 C C . VAL A 1 88 ? 4.036 7.114 13.634 1.00 96.69 88 VAL A C 1
ATOM 630 O O . VAL A 1 88 ? 4.673 7.661 12.731 1.00 96.69 88 VAL A O 1
ATOM 633 N N . LEU A 1 89 ? 3.483 7.829 14.621 1.00 97.00 89 LEU A N 1
ATOM 634 C CA . LEU A 1 89 ? 3.545 9.288 14.674 1.00 97.00 89 LEU A CA 1
ATOM 635 C C . LEU A 1 89 ? 4.983 9.814 14.744 1.00 97.00 89 LEU A C 1
ATOM 637 O O . LEU A 1 89 ? 5.248 10.876 14.180 1.00 97.00 89 LEU A O 1
ATOM 641 N N . SER A 1 90 ? 5.912 9.060 15.340 1.00 96.44 90 SER A N 1
ATOM 642 C CA . SER A 1 90 ? 7.342 9.401 15.383 1.00 96.44 90 SER A CA 1
ATOM 643 C C . SER A 1 90 ? 7.985 9.498 13.991 1.00 96.44 90 SER A C 1
ATOM 645 O O . SER A 1 90 ? 8.988 10.190 13.809 1.00 96.44 90 SER A O 1
ATOM 647 N N . LYS A 1 91 ? 7.377 8.854 12.988 1.00 94.25 91 LYS A N 1
ATOM 648 C CA . LYS A 1 91 ? 7.851 8.800 11.600 1.00 94.25 91 LYS A CA 1
ATOM 649 C C . LYS A 1 91 ? 7.211 9.867 10.706 1.00 94.25 91 LYS A C 1
ATOM 651 O O . LYS A 1 91 ? 7.565 9.994 9.534 1.00 94.25 91 LYS A O 1
ATOM 656 N N . THR A 1 92 ? 6.289 10.666 11.246 1.00 93.19 92 THR A N 1
ATOM 657 C CA . THR A 1 92 ? 5.598 11.728 10.500 1.00 93.19 92 THR A CA 1
ATOM 658 C C . THR A 1 92 ? 6.587 12.747 9.937 1.00 93.19 92 THR A C 1
ATOM 660 O O . THR A 1 92 ? 7.483 13.217 10.634 1.00 93.19 92 THR A O 1
ATOM 663 N N . GLY A 1 93 ? 6.400 13.122 8.668 1.00 91.75 93 GLY A N 1
ATOM 664 C CA . GLY A 1 93 ? 7.229 14.121 7.984 1.00 91.75 93 GLY A CA 1
ATOM 665 C C . GLY A 1 93 ? 8.542 13.582 7.412 1.00 91.75 93 GLY A C 1
ATOM 666 O O . GLY A 1 93 ? 9.273 14.334 6.770 1.00 91.75 93 GLY A O 1
ATOM 667 N N . GLN A 1 94 ? 8.838 12.295 7.601 1.00 92.44 94 GLN A N 1
ATOM 668 C CA . GLN A 1 94 ? 10.030 11.658 7.051 1.00 92.44 94 GLN A CA 1
ATOM 669 C C . GLN A 1 94 ? 9.762 11.071 5.659 1.00 92.44 94 GLN A C 1
ATOM 671 O O . GLN A 1 94 ? 8.653 10.640 5.345 1.00 92.44 94 GLN A O 1
ATOM 676 N N . SER A 1 95 ? 10.803 11.027 4.825 1.00 91.62 95 SER A N 1
ATOM 677 C CA . SER A 1 95 ? 10.809 10.212 3.606 1.00 91.62 95 SER A CA 1
ATOM 678 C C . SER A 1 95 ? 11.354 8.834 3.959 1.00 91.62 95 SER A C 1
ATOM 680 O O . SER A 1 95 ? 12.534 8.706 4.271 1.00 91.62 95 SER A O 1
ATOM 682 N N . LEU A 1 96 ? 10.488 7.824 3.946 1.00 91.31 96 LEU A N 1
ATOM 683 C CA . LEU A 1 96 ? 10.830 6.456 4.331 1.00 91.31 96 LEU A CA 1
ATOM 684 C C . LEU A 1 96 ? 10.994 5.602 3.080 1.00 91.31 96 LEU A C 1
ATOM 686 O O . LEU A 1 96 ? 10.145 5.640 2.187 1.00 91.31 96 LEU A O 1
ATOM 690 N N . ALA A 1 97 ? 12.067 4.820 3.023 1.00 89.69 97 ALA A N 1
ATOM 691 C CA . ALA A 1 97 ? 12.246 3.863 1.950 1.00 89.69 97 ALA A CA 1
ATOM 692 C C . ALA A 1 97 ? 11.589 2.525 2.298 1.00 89.69 97 ALA A C 1
ATOM 694 O O . ALA A 1 97 ? 11.765 1.997 3.394 1.00 89.69 97 ALA A O 1
ATOM 695 N N . THR A 1 98 ? 10.871 1.943 1.339 1.00 89.50 98 THR A N 1
ATOM 696 C CA . THR A 1 98 ? 10.138 0.681 1.509 1.00 89.50 98 THR A CA 1
ATOM 697 C C . THR A 1 98 ? 11.027 -0.464 1.996 1.00 89.50 98 THR A C 1
ATOM 69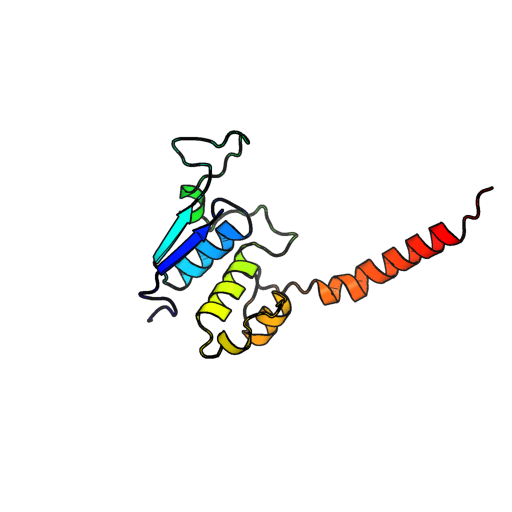9 O O . THR A 1 98 ? 10.588 -1.276 2.801 1.00 89.50 98 THR A O 1
ATOM 702 N N . TRP A 1 99 ? 12.282 -0.524 1.541 1.00 86.50 99 TRP A N 1
ATOM 703 C CA . TRP A 1 99 ? 13.231 -1.562 1.954 1.00 86.50 99 TRP A CA 1
ATOM 704 C C . TRP A 1 99 ? 13.706 -1.394 3.399 1.00 86.50 99 TRP A C 1
ATOM 706 O O . TRP A 1 99 ? 13.842 -2.395 4.092 1.00 86.50 99 TRP A O 1
ATOM 716 N N . ASP A 1 100 ? 13.886 -0.158 3.874 1.00 92.38 100 ASP A N 1
ATOM 717 C CA . ASP A 1 100 ? 14.237 0.097 5.275 1.00 92.38 100 ASP A CA 1
ATOM 718 C C . ASP A 1 100 ? 13.064 -0.317 6.177 1.00 92.38 100 ASP A C 1
ATOM 720 O O . ASP A 1 100 ? 13.258 -0.970 7.198 1.00 92.38 100 ASP A O 1
ATOM 724 N N . LEU A 1 101 ? 11.826 -0.037 5.746 1.00 95.19 101 LEU A N 1
ATOM 725 C CA . LEU A 1 101 ? 10.619 -0.504 6.435 1.00 95.19 101 LEU A CA 1
ATOM 726 C C . LEU A 1 101 ? 10.495 -2.036 6.393 1.00 95.19 101 LEU A C 1
ATOM 728 O O . LEU A 1 101 ? 10.071 -2.646 7.369 1.00 95.19 101 LEU A O 1
ATOM 732 N N . ALA A 1 102 ? 10.868 -2.683 5.290 1.00 94.25 102 ALA A N 1
ATOM 733 C CA . ALA A 1 102 ? 10.848 -4.142 5.194 1.00 94.25 102 ALA A CA 1
ATOM 734 C C . ALA A 1 102 ? 11.828 -4.801 6.171 1.00 94.25 102 ALA A C 1
ATOM 736 O O . ALA A 1 102 ? 11.494 -5.824 6.770 1.00 94.25 102 ALA A O 1
ATOM 737 N N . GLU A 1 103 ? 13.006 -4.202 6.356 1.00 93.62 103 GLU A N 1
ATOM 738 C CA . GLU A 1 103 ? 13.995 -4.633 7.346 1.00 93.62 103 GLU A CA 1
ATOM 739 C C . GLU A 1 103 ? 13.516 -4.355 8.779 1.00 93.62 103 GLU A C 1
ATOM 741 O O . GLU A 1 103 ? 13.615 -5.233 9.634 1.00 93.62 103 GLU A O 1
ATOM 746 N N . GLU A 1 104 ? 12.944 -3.174 9.033 1.00 95.69 104 GLU A N 1
ATOM 747 C CA . GLU A 1 104 ? 12.457 -2.762 10.355 1.00 95.69 104 GLU A CA 1
ATOM 748 C C . GLU A 1 104 ? 11.256 -3.593 10.834 1.00 95.69 104 GLU A C 1
ATOM 750 O O . GLU A 1 104 ? 11.243 -4.077 11.965 1.00 95.69 104 GLU A O 1
ATOM 755 N N . TYR A 1 105 ? 10.252 -3.778 9.975 1.00 95.88 105 TYR A N 1
ATOM 756 C CA . TYR A 1 105 ? 8.987 -4.433 10.325 1.00 95.88 105 TYR A CA 1
ATOM 757 C C . TYR A 1 105 ? 8.908 -5.901 9.888 1.00 95.88 105 TYR A C 1
ATOM 759 O O . TYR A 1 105 ? 7.925 -6.579 10.186 1.00 95.88 105 TYR A O 1
ATOM 767 N N . GLY A 1 106 ? 9.921 -6.411 9.184 1.00 95.25 106 GLY A N 1
ATOM 768 C CA . GLY A 1 106 ? 10.050 -7.832 8.860 1.00 95.25 106 GLY A CA 1
ATOM 769 C C . GLY A 1 106 ? 9.051 -8.355 7.823 1.00 95.25 106 GLY A C 1
ATOM 770 O O . GLY A 1 106 ? 8.547 -9.469 7.974 1.00 95.25 106 GLY A O 1
ATOM 771 N N . PHE A 1 107 ? 8.756 -7.589 6.768 1.00 94.56 107 PHE A N 1
ATOM 772 C CA . PHE A 1 107 ? 7.915 -8.053 5.653 1.00 94.56 107 PHE A CA 1
ATOM 773 C C . PHE A 1 107 ? 8.725 -8.317 4.376 1.00 94.56 107 PHE A C 1
ATOM 775 O O . PHE A 1 107 ? 9.835 -7.818 4.197 1.00 94.56 107 PHE A O 1
ATOM 782 N N . THR A 1 108 ? 8.169 -9.123 3.472 1.00 92.44 108 THR A N 1
ATOM 783 C CA . THR A 1 108 ? 8.775 -9.478 2.178 1.00 92.44 108 THR A CA 1
ATOM 784 C C . THR A 1 108 ? 7.816 -9.174 1.034 1.00 92.44 108 THR A C 1
ATOM 786 O O . THR A 1 108 ? 6.607 -9.023 1.234 1.00 92.44 108 THR A O 1
ATOM 789 N N . ASP A 1 109 ? 8.336 -9.116 -0.185 1.00 89.12 109 ASP A N 1
ATOM 790 C CA . ASP A 1 109 ? 7.525 -9.093 -1.394 1.00 89.12 109 ASP A CA 1
ATOM 791 C C . ASP A 1 109 ? 6.808 -10.452 -1.598 1.00 89.12 109 ASP A C 1
ATOM 793 O O . ASP A 1 109 ? 7.021 -11.415 -0.851 1.00 89.12 109 ASP A O 1
ATOM 797 N N . ARG A 1 110 ? 5.903 -10.541 -2.580 1.00 82.81 110 ARG A N 1
ATOM 798 C CA . ARG A 1 110 ? 5.077 -11.729 -2.868 1.00 82.81 110 ARG A CA 1
ATOM 799 C C . ARG A 1 110 ? 5.894 -12.970 -3.212 1.00 82.81 110 ARG A C 1
ATOM 801 O O . ARG A 1 110 ? 5.434 -14.074 -2.944 1.00 82.81 110 ARG A O 1
ATOM 808 N N . ASP A 1 111 ? 7.064 -12.790 -3.808 1.00 81.75 111 ASP A N 1
ATOM 809 C CA . ASP A 1 111 ? 7.998 -13.870 -4.136 1.00 81.75 111 ASP A CA 1
ATOM 810 C C . ASP A 1 111 ? 8.920 -14.247 -2.960 1.00 81.75 111 ASP A C 1
ATOM 812 O O . ASP A 1 111 ? 9.772 -15.122 -3.098 1.00 81.75 111 ASP A O 1
ATOM 816 N N . GLY A 1 112 ? 8.743 -13.608 -1.797 1.00 84.62 112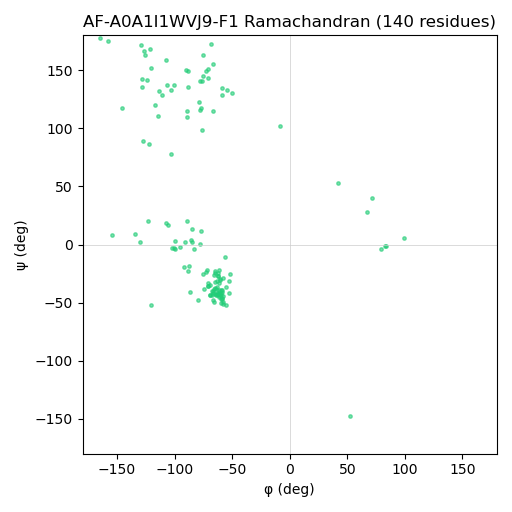 GLY A N 1
ATOM 817 C CA . GLY A 1 112 ? 9.576 -13.790 -0.610 1.00 84.62 112 GLY A CA 1
ATOM 818 C C . GLY A 1 112 ? 10.854 -12.948 -0.603 1.00 84.62 112 GLY A C 1
ATOM 819 O O . GLY A 1 112 ? 11.606 -13.007 0.368 1.00 84.62 112 GLY A O 1
ATOM 820 N N . SER A 1 113 ? 11.116 -12.155 -1.645 1.00 84.94 113 SER A N 1
ATOM 821 C CA . SER A 1 113 ? 12.291 -11.284 -1.703 1.00 84.94 113 SER A CA 1
ATOM 822 C C . SER A 1 113 ? 12.146 -10.043 -0.811 1.00 84.94 113 SER A C 1
ATOM 824 O O . SER A 1 113 ? 11.053 -9.658 -0.399 1.00 84.94 113 SER A O 1
ATOM 826 N N . GLN A 1 114 ? 13.268 -9.385 -0.518 1.00 85.69 114 GLN A N 1
ATOM 827 C CA . GLN A 1 114 ? 13.307 -8.035 0.053 1.00 85.69 114 GLN A CA 1
ATOM 828 C C . GLN A 1 114 ? 14.112 -7.136 -0.890 1.00 85.69 114 GLN A C 1
ATOM 830 O O . GLN A 1 114 ? 15.336 -7.017 -0.744 1.00 85.69 114 GLN A O 1
ATOM 835 N N . PRO A 1 115 ? 13.460 -6.551 -1.912 1.00 81.62 115 PRO A N 1
ATOM 836 C CA . PRO A 1 115 ? 14.129 -5.677 -2.863 1.00 81.62 115 PRO A CA 1
ATOM 837 C C . PRO A 1 115 ? 14.769 -4.498 -2.130 1.00 81.62 115 PRO A C 1
ATOM 839 O O . PRO A 1 115 ? 14.102 -3.809 -1.370 1.00 81.62 115 PRO A O 1
ATOM 842 N N . HIS A 1 116 ? 16.055 -4.236 -2.369 1.00 82.88 116 HIS A N 1
ATOM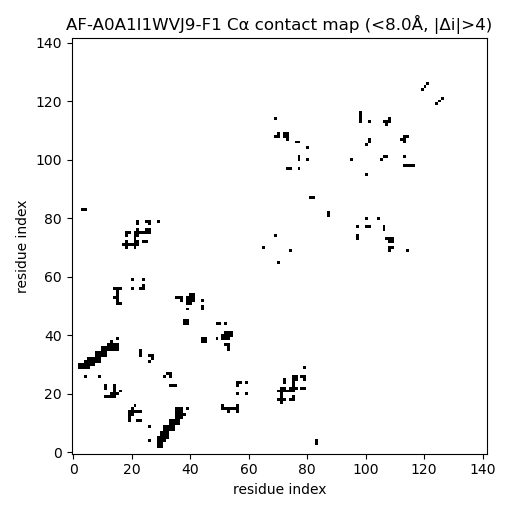 843 C CA . HIS A 1 116 ? 16.749 -3.101 -1.759 1.00 82.88 116 HIS A CA 1
ATOM 844 C C . HIS A 1 116 ? 17.436 -2.261 -2.833 1.00 82.88 116 HIS A C 1
ATOM 846 O O . HIS A 1 116 ? 18.620 -2.437 -3.146 1.00 82.88 116 HIS A O 1
ATOM 852 N N . TRP A 1 117 ? 16.700 -1.284 -3.366 1.00 74.00 117 TRP A N 1
ATOM 853 C CA . TRP A 1 117 ? 17.186 -0.429 -4.450 1.00 74.00 117 TRP A CA 1
ATOM 854 C C . TRP A 1 117 ? 18.461 0.331 -4.071 1.00 74.00 117 TRP A C 1
ATOM 856 O O . TRP A 1 117 ? 19.396 0.382 -4.859 1.00 74.00 117 TRP A O 1
ATOM 866 N N . GLY A 1 118 ? 18.582 0.820 -2.830 1.00 68.88 118 GLY A N 1
ATOM 867 C CA . GLY A 1 118 ? 19.806 1.491 -2.371 1.00 68.88 118 GLY A CA 1
ATOM 868 C C . GLY A 1 118 ? 21.072 0.612 -2.361 1.00 68.88 118 GLY A C 1
ATOM 869 O O . GLY A 1 118 ? 22.183 1.131 -2.489 1.00 68.88 118 GLY A O 1
ATOM 870 N N . ARG A 1 119 ? 20.945 -0.717 -2.219 1.00 77.75 119 ARG A N 1
ATOM 871 C CA . ARG A 1 119 ? 22.061 -1.668 -2.342 1.00 77.75 119 ARG A CA 1
ATOM 872 C C . ARG A 1 119 ? 22.338 -1.925 -3.818 1.00 77.75 119 ARG A C 1
ATOM 874 O O . ARG A 1 119 ? 23.488 -1.804 -4.224 1.00 77.75 119 ARG A O 1
ATOM 881 N N . TYR A 1 120 ? 21.302 -2.197 -4.608 1.00 73.25 120 TYR A N 1
ATOM 882 C CA . TYR A 1 120 ? 21.424 -2.430 -6.049 1.00 73.25 120 TYR A CA 1
ATOM 883 C C . TYR A 1 120 ? 22.054 -1.239 -6.784 1.00 73.25 120 TYR A C 1
ATOM 885 O O . TYR A 1 120 ? 23.039 -1.395 -7.500 1.00 73.25 120 TYR A O 1
ATOM 893 N N . PHE A 1 121 ? 21.558 -0.026 -6.540 1.00 70.19 121 PHE A N 1
ATOM 894 C CA . PHE A 1 121 ? 22.089 1.186 -7.148 1.00 70.19 121 PHE A CA 1
ATOM 895 C C . PHE A 1 121 ? 23.575 1.369 -6.826 1.00 70.19 121 PHE A C 1
ATOM 897 O O . PHE A 1 121 ? 24.376 1.509 -7.742 1.00 70.19 121 PHE A O 1
ATOM 904 N N . ARG A 1 122 ? 23.967 1.289 -5.545 1.00 70.00 122 ARG A N 1
ATOM 905 C CA . ARG A 1 122 ? 25.368 1.476 -5.128 1.00 70.00 122 ARG A CA 1
ATOM 906 C C . ARG A 1 122 ? 26.322 0.424 -5.686 1.00 70.00 122 ARG A C 1
ATOM 908 O O . ARG A 1 122 ? 27.431 0.770 -6.065 1.00 70.00 122 ARG A O 1
ATOM 915 N N . HIS A 1 123 ? 25.923 -0.846 -5.700 1.00 71.44 123 HIS A N 1
ATOM 916 C CA . HIS A 1 123 ? 26.835 -1.938 -6.054 1.00 71.44 123 HIS A CA 1
ATOM 917 C C . HIS A 1 123 ? 26.808 -2.290 -7.542 1.00 71.44 123 HIS A C 1
ATOM 919 O O . HIS A 1 123 ? 27.732 -2.939 -8.023 1.00 71.44 123 HIS A O 1
ATOM 925 N N . THR A 1 124 ? 25.761 -1.900 -8.272 1.00 70.00 124 THR A N 1
ATOM 926 C CA . THR A 1 124 ? 25.563 -2.320 -9.664 1.00 70.00 124 THR A CA 1
ATOM 927 C C . THR A 1 124 ? 25.495 -1.141 -10.625 1.00 70.00 124 THR A C 1
ATOM 929 O O . THR A 1 124 ? 26.236 -1.132 -11.602 1.00 70.00 124 THR A O 1
ATOM 932 N N . LEU A 1 125 ? 24.647 -0.141 -10.365 1.00 69.12 125 LEU A N 1
ATOM 933 C CA . LEU A 1 125 ? 24.412 0.951 -11.319 1.00 69.12 125 LEU A CA 1
ATOM 934 C C . LEU A 1 125 ? 25.413 2.101 -11.187 1.00 69.12 125 LEU A C 1
ATOM 936 O O . LEU A 1 125 ? 25.864 2.617 -12.204 1.00 69.12 125 LEU A O 1
ATOM 940 N N . ALA A 1 126 ? 25.781 2.496 -9.966 1.00 70.38 126 ALA A N 1
ATOM 941 C CA . ALA A 1 126 ? 26.697 3.612 -9.739 1.00 70.38 126 ALA A CA 1
ATOM 942 C C . ALA A 1 126 ? 28.066 3.398 -10.420 1.00 70.38 126 ALA A C 1
ATOM 944 O O . ALA A 1 126 ? 28.456 4.267 -11.194 1.00 70.38 126 ALA A O 1
ATOM 945 N N . PRO A 1 127 ? 28.725 2.223 -10.310 1.00 74.25 127 PRO A N 1
ATOM 946 C CA . PRO A 1 127 ? 29.990 1.988 -11.015 1.00 74.25 127 PRO A CA 1
ATOM 947 C C . PRO A 1 127 ? 29.860 2.034 -12.547 1.00 74.25 127 PRO A C 1
ATOM 949 O O . PRO A 1 127 ? 30.793 2.416 -13.251 1.00 74.25 127 PRO A O 1
ATOM 952 N N . GLN A 1 128 ? 28.701 1.636 -13.083 1.00 71.44 128 GLN A N 1
ATOM 953 C CA . GLN A 1 128 ? 28.432 1.662 -14.524 1.00 71.44 128 GLN A CA 1
ATOM 954 C C . GLN A 1 128 ? 28.190 3.088 -15.026 1.00 71.44 128 GLN A C 1
ATOM 956 O O . GLN A 1 128 ? 28.657 3.438 -16.107 1.00 71.44 128 GLN A O 1
ATOM 961 N N . LEU A 1 129 ? 27.496 3.916 -14.242 1.00 69.56 129 LEU A N 1
ATOM 962 C CA . LEU A 1 129 ? 27.298 5.332 -14.544 1.00 69.56 129 LEU A CA 1
ATOM 963 C C . LEU A 1 129 ? 28.612 6.106 -14.464 1.00 69.56 129 LEU A C 1
ATOM 965 O O . LEU A 1 129 ? 28.889 6.871 -15.381 1.00 69.56 129 LEU A O 1
ATOM 969 N N . ASP A 1 130 ? 29.437 5.855 -13.446 1.00 69.50 130 ASP A N 1
ATOM 970 C CA . ASP A 1 130 ? 30.763 6.470 -13.319 1.00 69.50 130 ASP A CA 1
ATOM 971 C C . ASP A 1 130 ? 31.630 6.141 -14.544 1.00 69.50 130 ASP A C 1
ATOM 973 O O . ASP A 1 130 ? 32.184 7.037 -15.166 1.00 69.50 130 ASP A O 1
ATOM 977 N N . THR A 1 131 ? 31.627 4.882 -14.998 1.00 69.06 131 THR A N 1
ATOM 978 C CA . THR A 1 131 ? 32.343 4.465 -16.221 1.00 69.06 131 THR A CA 1
ATOM 979 C C . THR A 1 131 ? 31.836 5.184 -17.481 1.00 69.06 131 THR A C 1
ATOM 981 O O . THR A 1 131 ? 32.624 5.543 -18.355 1.00 69.06 131 THR A O 1
ATOM 984 N N . VAL A 1 132 ? 30.520 5.399 -17.604 1.00 68.19 132 VAL A N 1
ATOM 985 C CA . VAL A 1 132 ? 29.928 6.131 -18.738 1.00 68.19 132 VAL A CA 1
ATOM 986 C C . VAL A 1 132 ? 30.285 7.616 -18.679 1.00 68.19 132 VAL A C 1
ATOM 988 O O . VAL A 1 132 ? 30.637 8.192 -19.704 1.00 68.19 132 VAL A O 1
ATOM 991 N N . VAL A 1 133 ? 30.222 8.240 -17.503 1.00 62.25 133 VAL A N 1
ATOM 992 C CA . VAL A 1 133 ? 30.583 9.652 -17.309 1.00 62.25 133 VAL A CA 1
ATOM 993 C C . VAL A 1 133 ? 32.081 9.866 -17.543 1.00 62.25 133 VAL A C 1
ATOM 995 O O . VAL A 1 133 ? 32.460 10.812 -18.235 1.00 62.25 133 VAL A O 1
ATOM 998 N N . ASP A 1 134 ? 32.929 8.961 -17.063 1.00 66.44 134 ASP A N 1
ATOM 999 C CA . ASP A 1 134 ? 34.370 8.979 -17.323 1.00 66.44 134 ASP A CA 1
ATOM 1000 C C . ASP A 1 134 ? 34.657 8.819 -18.825 1.00 66.44 134 ASP A C 1
ATOM 1002 O O . ASP A 1 134 ? 35.442 9.573 -19.395 1.00 66.44 134 ASP A O 1
ATOM 1006 N N . GLY A 1 135 ? 33.957 7.912 -19.513 1.00 60.47 135 GLY A N 1
ATOM 1007 C CA . GLY A 1 135 ? 34.063 7.750 -20.967 1.00 60.47 135 GLY A CA 1
ATOM 1008 C C . GLY A 1 135 ? 33.606 8.978 -21.765 1.00 60.47 135 GLY A C 1
ATOM 1009 O O . GLY A 1 135 ? 34.226 9.320 -22.767 1.00 60.47 135 GLY A O 1
ATOM 1010 N N . LEU A 1 136 ? 32.560 9.676 -21.309 1.00 62.56 136 LEU A N 1
ATOM 1011 C CA . LEU A 1 136 ? 32.056 10.905 -21.940 1.00 62.56 136 LEU A CA 1
ATOM 1012 C C . LEU A 1 136 ? 32.940 12.131 -21.665 1.00 62.56 136 LEU A C 1
ATOM 1014 O O . LEU A 1 136 ? 32.932 13.075 -22.449 1.00 62.56 136 LEU A O 1
ATOM 1018 N N . THR A 1 137 ? 33.689 12.141 -20.562 1.00 62.88 137 THR A N 1
ATOM 1019 C CA . THR A 1 137 ? 34.625 13.230 -20.225 1.00 62.88 137 THR A CA 1
ATOM 1020 C C . THR A 1 137 ? 36.016 13.029 -20.827 1.00 62.88 137 THR A C 1
ATOM 1022 O O . THR A 1 137 ? 36.761 14.001 -20.955 1.00 62.88 137 THR A O 1
ATOM 1025 N N . GLN A 1 138 ? 36.356 11.803 -21.241 1.00 58.25 138 GLN A N 1
ATOM 1026 C CA . GLN A 1 138 ? 37.600 11.481 -21.950 1.00 58.25 138 GLN A CA 1
ATOM 1027 C C . GLN A 1 138 ? 37.514 11.559 -23.479 1.00 58.25 138 GLN A C 1
ATOM 1029 O O . GLN A 1 138 ? 38.529 11.331 -24.135 1.00 58.25 138 GLN A O 1
ATOM 1034 N N . ASP A 1 139 ? 36.366 11.937 -24.046 1.00 53.72 139 ASP A N 1
ATOM 1035 C CA . ASP A 1 139 ? 36.241 12.275 -25.467 1.00 53.72 139 ASP A CA 1
ATOM 1036 C C . ASP A 1 139 ? 36.178 13.809 -25.626 1.00 53.72 139 ASP A C 1
ATOM 1038 O O . ASP A 1 139 ? 35.094 14.395 -25.734 1.00 53.72 139 ASP A O 1
ATOM 1042 N N . 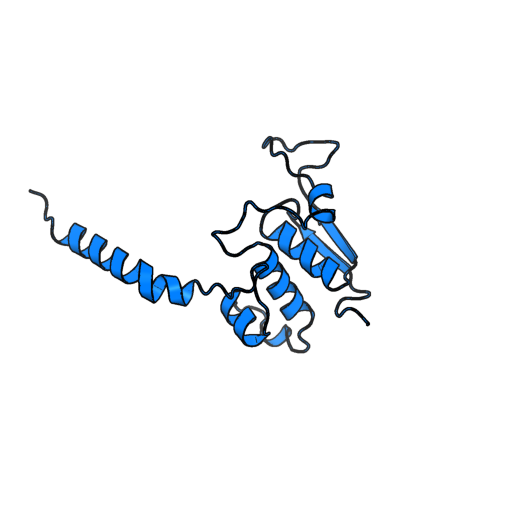PRO A 1 140 ? 37.320 14.528 -25.549 1.00 48.56 140 PRO A N 1
ATOM 1043 C CA . PRO A 1 140 ? 37.339 15.926 -25.926 1.00 48.56 140 PRO A CA 1
ATOM 1044 C C . PRO A 1 140 ? 37.086 15.963 -27.429 1.00 48.56 140 PRO A C 1
ATOM 1046 O O . PRO A 1 140 ? 37.896 15.445 -28.189 1.00 48.56 140 PRO A O 1
ATOM 1049 N N . VAL A 1 141 ? 35.951 16.550 -27.817 1.00 56.16 141 VAL A N 1
ATOM 1050 C CA . VAL A 1 141 ? 35.629 17.050 -29.164 1.00 56.16 141 VAL A CA 1
ATOM 1051 C C . VAL A 1 141 ? 36.854 17.011 -30.092 1.00 56.16 141 VAL A C 1
ATOM 1053 O O . VAL A 1 141 ? 37.740 17.861 -29.964 1.00 56.16 141 VAL A O 1
ATOM 1056 N N . GLN A 1 142 ? 36.917 16.007 -30.977 1.00 49.62 142 GLN A N 1
ATOM 1057 C CA . GLN A 1 142 ? 37.783 16.072 -32.159 1.00 49.62 142 GLN A CA 1
ATOM 1058 C C . GLN A 1 142 ? 37.294 17.171 -33.101 1.00 49.62 142 GLN A C 1
ATOM 1060 O O . GLN A 1 142 ? 36.059 17.278 -33.293 1.00 49.62 142 GLN A O 1
#

Nearest PDB structures (foldseek):
  7bsx-assembly3_C  TM=8.850E-01  e=9.025E-08  Streptomyces lusitanus
  8hs9-assembly3_C  TM=9.017E-01  e=8.827E-03  Brucella melitensis bv. 1 str. 16M
  4b79-assembly1_A-2  TM=8.341E-01  e=1.223E-02  Pseudomonas aeruginosa PAO1
  4b79-assembly1_B-2  TM=8.364E-01  e=1.488E-02  Pseudomonas aeruginosa PAO1
  3pxx-assembly1_F  TM=4.471E-01  e=5.589E-03  Mycobacterium avium 104

Sequence (142 aa):
MNLPLAGHVAFVAGGTRGGGRGIATELGAAGATVYVTGRSTRAAKSDLDRPETIEDTAEYGKDPHFAHSETPAFLGRAVVALATDPDVLSKTGQSLATWDLAEEYGFTDRDGSQPHWGRYFRHTLAPQLDTVVDGLTQDPVQ

Radius of gyration: 19.41 Å; Cα contacts (8 Å, |Δi|>4): 182; chains: 1; bounding box: 57×32×50 Å

Solvent-accessible surface area (backbone atoms only — not comparable to full-atom values): 8349 Å² total; per-residue (Å²): 133,86,48,88,32,53,91,38,78,45,80,32,71,55,15,34,46,65,55,32,18,16,31,47,37,38,36,38,76,34,35,24,50,68,46,72,41,61,72,23,40,93,90,42,69,30,98,80,76,53,92,62,16,44,64,53,26,80,68,60,82,78,82,82,90,55,87,87,57,86,44,32,51,36,56,6,47,45,51,42,51,50,75,68,40,94,62,42,73,81,56,63,95,62,92,80,56,62,44,61,46,25,67,73,73,70,54,55,32,95,88,66,46,75,70,46,64,77,56,47,40,62,77,57,47,47,63,52,50,51,52,49,52,52,56,62,68,71,55,72,84,127

Mean predicted aligned error: 9.5 Å

Foldseek 3Di:
DQQLQAPAEEEFEQCQDFLSLLLQQLSVVSHYHYHYDDQAAPVDGHPVPDPTHPVVSVVPDDDPPPPPDQGSNLSNVLVVQLVNDPVSVVCPPHDDDSLVSCVVSVDAGPVRHRDDVVVCCVPPVVVVVVVVVVVVVVDDDD

Organism: NCBI:txid673379

Secondary structure (DSSP, 8-state):
---TTTT-EEEEETTTSHHHHHHHHHHHHTT-EEEEE-S--SS---TT--S--HHHHHT-S---TTTTS--HHHHHHHHHHHHH-TTGGGGTT----HHHHHHHHT---TTS----HHHHIIIIIHHHHHHHHHHHHS----